Protein AF-A0A9E5N743-F1 (afdb_monomer_lite)

Foldseek 3Di:
DAWDPWDFDQDPNDTDTKTWDWDADPVRDTAIFIADDPCLVVVLCVQQPQDFADKDFDADPVRHGDAPDPVRHGPDIDGDCVDPVNVVSRVLSLQLSLLSLLCRGRVPTPVDDAPQDCPVPRSSVSSSSSSVVCVVVVVDLVNSLVSSVVNCVSNVPDPVVNVVNVVVSVVVVVPPD

Structure (mmCIF, N/CA/C/O backbone):
data_AF-A0A9E5N743-F1
#
_entry.id   AF-A0A9E5N743-F1
#
loop_
_atom_site.group_PDB
_atom_site.id
_atom_site.type_symbol
_atom_site.label_atom_id
_atom_site.label_alt_id
_atom_site.label_comp_id
_atom_site.label_asym_id
_atom_site.label_entity_id
_atom_site.label_seq_id
_atom_site.pdbx_PDB_ins_code
_atom_site.Cartn_x
_atom_site.Cartn_y
_atom_site.Cartn_z
_atom_site.occupancy
_atom_site.B_iso_or_equiv
_atom_site.auth_seq_id
_atom_site.auth_comp_id
_atom_site.auth_asym_id
_atom_site.auth_atom_id
_atom_site.pdbx_PDB_model_num
ATOM 1 N N . MET A 1 1 ? -19.462 9.519 7.236 1.00 54.25 1 MET A N 1
ATOM 2 C CA . MET A 1 1 ? -18.380 9.465 8.242 1.00 54.25 1 MET A CA 1
ATOM 3 C C . MET A 1 1 ? -18.814 10.289 9.436 1.00 54.25 1 MET A C 1
ATOM 5 O O . MET A 1 1 ? -19.229 11.428 9.244 1.00 54.25 1 MET A O 1
ATOM 9 N N . ARG A 1 2 ? -18.795 9.714 10.639 1.00 50.12 2 ARG A N 1
ATOM 10 C CA . ARG A 1 2 ? -19.147 10.434 11.868 1.00 50.12 2 ARG A CA 1
ATOM 11 C C . ARG A 1 2 ? -17.866 10.617 12.672 1.00 50.12 2 ARG A C 1
ATOM 13 O O . ARG A 1 2 ? -17.231 9.630 13.036 1.00 50.12 2 ARG A O 1
ATOM 20 N N . ALA A 1 3 ? -17.470 11.868 12.897 1.00 48.84 3 ALA A N 1
ATOM 21 C CA . ALA A 1 3 ? -16.295 12.172 13.703 1.00 48.84 3 ALA A CA 1
ATOM 22 C C . ALA A 1 3 ? -16.524 11.681 15.140 1.00 48.84 3 ALA A C 1
ATOM 24 O O . ALA A 1 3 ? -17.570 11.960 15.735 1.00 48.84 3 ALA A O 1
ATOM 25 N N . ILE A 1 4 ? -15.566 10.925 15.674 1.00 53.09 4 ILE A N 1
ATOM 26 C CA . ILE A 1 4 ? -15.535 10.533 17.083 1.00 53.09 4 ILE A CA 1
ATOM 27 C C . ILE A 1 4 ? -14.550 11.491 17.767 1.00 53.09 4 ILE A C 1
ATOM 29 O O . ILE A 1 4 ? -13.500 11.776 17.194 1.00 53.09 4 ILE A O 1
ATOM 33 N N . PRO A 1 5 ? -14.863 12.040 18.954 1.00 47.31 5 PRO A N 1
ATOM 34 C CA . PRO A 1 5 ? -13.955 12.957 19.638 1.00 47.31 5 PRO A CA 1
ATOM 35 C C . PRO A 1 5 ? -12.564 12.336 19.825 1.00 47.31 5 PRO A C 1
ATOM 37 O O . PRO A 1 5 ? -12.450 11.158 20.175 1.00 47.31 5 PRO A O 1
ATOM 40 N N . ALA A 1 6 ? -11.526 13.147 19.593 1.00 51.66 6 ALA A N 1
ATOM 41 C CA . ALA A 1 6 ? -10.126 12.758 19.730 1.00 51.66 6 ALA A CA 1
ATOM 42 C C . ALA A 1 6 ? -9.861 12.130 21.105 1.00 51.66 6 ALA A C 1
ATOM 44 O O . ALA A 1 6 ? -10.296 12.647 22.138 1.00 51.66 6 ALA A O 1
ATOM 45 N N . ARG A 1 7 ? -9.143 11.005 21.126 1.00 55.00 7 ARG A N 1
ATOM 46 C CA . ARG A 1 7 ? -8.809 10.287 22.361 1.00 55.00 7 ARG A CA 1
ATOM 47 C C . ARG A 1 7 ? -7.325 10.451 22.656 1.00 55.00 7 ARG A C 1
ATOM 49 O O . ARG A 1 7 ? -6.493 10.284 21.773 1.00 55.00 7 ARG A O 1
ATOM 56 N N . HIS A 1 8 ? -6.996 10.769 23.906 1.00 47.09 8 HIS A N 1
ATOM 57 C CA . HIS A 1 8 ? -5.612 10.699 24.375 1.00 47.09 8 HIS A CA 1
ATOM 58 C C . HIS A 1 8 ? -5.232 9.227 24.496 1.00 47.09 8 HIS A C 1
ATOM 60 O O . HIS A 1 8 ? -5.889 8.479 25.225 1.00 47.09 8 HIS A O 1
ATOM 66 N N . LEU A 1 9 ? -4.191 8.807 23.784 1.00 49.69 9 LEU A N 1
ATOM 67 C CA . LEU A 1 9 ? -3.691 7.442 23.856 1.00 49.69 9 LEU A CA 1
ATOM 68 C C . LEU A 1 9 ? -2.216 7.455 24.245 1.00 49.69 9 LEU A C 1
ATOM 70 O O . LEU A 1 9 ? -1.384 8.121 23.632 1.00 49.69 9 LEU A O 1
ATOM 74 N N . LYS A 1 10 ? -1.900 6.694 25.295 1.00 43.72 10 LYS A N 1
ATOM 75 C CA . LYS A 1 10 ? -0.521 6.370 25.657 1.00 43.72 10 LYS A CA 1
ATOM 76 C C . LYS A 1 10 ? -0.095 5.156 24.845 1.00 43.72 10 LYS A C 1
ATOM 78 O O . LYS A 1 10 ? -0.497 4.040 25.160 1.00 43.72 10 LYS A O 1
ATOM 83 N N . ILE A 1 11 ? 0.729 5.373 23.826 1.00 53.16 11 ILE A N 1
ATOM 84 C CA . ILE A 1 11 ? 1.341 4.303 23.033 1.00 53.16 11 ILE A CA 1
ATOM 85 C C . ILE A 1 11 ? 2.822 4.256 23.420 1.00 53.16 11 ILE A C 1
ATOM 87 O O . ILE A 1 11 ? 3.549 5.232 23.251 1.00 53.16 11 ILE A O 1
ATOM 91 N N . GLY A 1 12 ? 3.271 3.152 24.026 1.00 49.44 12 GLY A N 1
ATOM 92 C CA . GLY A 1 12 ? 4.683 2.971 24.403 1.00 49.44 12 GLY A CA 1
ATOM 93 C C . GLY A 1 12 ? 5.242 4.019 25.383 1.00 49.44 12 GLY A C 1
ATOM 94 O O . GLY A 1 12 ? 6.432 4.315 25.347 1.00 49.44 12 GLY A O 1
ATOM 95 N N . GLY A 1 13 ? 4.398 4.618 26.231 1.00 44.91 13 GLY A N 1
ATOM 96 C CA . GLY A 1 13 ? 4.810 5.637 27.209 1.00 44.91 13 GLY A CA 1
ATOM 97 C C . GLY A 1 13 ? 4.907 7.071 26.671 1.00 44.91 13 GLY A C 1
ATOM 98 O O . GLY A 1 13 ? 5.220 7.973 27.444 1.00 44.91 13 GLY A O 1
ATOM 99 N N . ARG A 1 14 ? 4.597 7.308 25.389 1.00 44.69 14 ARG A N 1
ATOM 100 C CA . ARG A 1 14 ? 4.410 8.653 24.821 1.00 44.69 14 ARG A CA 1
ATOM 101 C C . ARG A 1 14 ? 2.921 8.940 24.638 1.00 44.69 14 ARG A C 1
ATOM 103 O O . ARG A 1 14 ? 2.163 8.059 24.235 1.00 44.69 14 ARG A O 1
ATOM 110 N N . GLU A 1 15 ? 2.504 10.157 24.975 1.00 48.09 15 GLU A N 1
ATOM 111 C CA . GLU A 1 15 ? 1.165 10.652 24.653 1.00 48.09 15 GLU A CA 1
ATOM 112 C C . GLU A 1 15 ? 1.160 11.076 23.184 1.00 48.09 15 GLU A C 1
ATOM 114 O O . GLU A 1 15 ? 1.783 12.070 22.814 1.00 48.09 15 GLU A O 1
ATOM 119 N N . GLU A 1 16 ? 0.502 10.284 22.339 1.00 55.97 16 GLU A N 1
ATOM 120 C CA . GLU A 1 16 ? 0.230 10.655 20.953 1.00 55.97 16 GLU A CA 1
ATOM 121 C C . GLU A 1 16 ? -1.221 11.145 20.877 1.00 55.97 16 GLU A C 1
ATOM 123 O O . GLU A 1 16 ? -2.159 10.452 21.281 1.00 55.97 16 GLU A O 1
ATOM 128 N N . PHE A 1 17 ? -1.410 12.370 20.384 1.00 52.88 17 PHE A N 1
ATOM 129 C CA . PHE A 1 17 ? -2.732 12.846 19.995 1.00 52.88 17 PHE A CA 1
ATOM 130 C C . PHE A 1 17 ? -3.094 12.175 18.678 1.00 52.88 17 PHE A C 1
ATOM 132 O O . PHE A 1 17 ? -2.439 12.399 17.660 1.00 52.88 17 PHE A O 1
ATOM 139 N N . THR A 1 18 ? -4.125 11.338 18.698 1.00 63.97 18 THR A N 1
ATOM 140 C CA . THR A 1 18 ? -4.621 10.684 17.491 1.00 63.97 18 THR A CA 1
ATOM 141 C C . THR A 1 18 ? -6.110 10.962 17.362 1.00 63.97 18 THR A C 1
ATOM 143 O O . THR A 1 18 ? -6.902 10.658 18.258 1.00 63.97 18 THR A O 1
ATOM 146 N N . GLU A 1 19 ? -6.490 11.587 16.252 1.00 67.44 19 GLU A N 1
ATOM 147 C CA . GLU A 1 19 ? -7.896 11.741 15.903 1.00 67.44 19 GLU A CA 1
ATOM 148 C C . GLU A 1 19 ? -8.421 10.400 15.401 1.00 67.44 19 GLU A C 1
ATOM 150 O O . GLU A 1 19 ? -7.713 9.663 14.714 1.00 67.44 19 GLU A O 1
ATOM 155 N N . THR A 1 20 ? -9.657 10.066 15.764 1.00 75.00 20 THR A N 1
ATOM 156 C CA . THR A 1 20 ? -10.296 8.811 15.361 1.00 75.00 20 THR A CA 1
ATOM 157 C C . THR A 1 20 ? -11.658 9.092 14.751 1.00 75.00 20 THR A C 1
ATOM 159 O O . THR A 1 20 ? -12.385 9.952 15.242 1.00 75.00 20 THR A O 1
ATOM 162 N N . ALA A 1 21 ? -12.051 8.345 13.729 1.00 74.88 21 ALA A N 1
ATOM 163 C CA . ALA A 1 21 ? -13.376 8.449 13.132 1.00 74.88 21 ALA A CA 1
ATOM 164 C C . ALA A 1 21 ? -13.971 7.062 12.895 1.00 74.88 21 ALA A C 1
ATOM 166 O O . ALA A 1 21 ? -13.261 6.127 12.538 1.00 74.88 21 ALA A O 1
ATOM 167 N N . ALA A 1 22 ? -15.289 6.942 13.062 1.00 80.56 22 ALA A N 1
ATOM 168 C CA . ALA A 1 22 ? -16.005 5.758 12.611 1.00 80.56 22 ALA A CA 1
ATOM 169 C C . ALA A 1 22 ? -16.253 5.855 11.104 1.00 80.56 22 ALA A C 1
ATOM 171 O O . ALA A 1 22 ? -16.837 6.828 10.597 1.00 80.56 22 ALA A O 1
ATOM 172 N N . PHE A 1 23 ? -15.831 4.813 10.407 1.00 80.50 23 PHE A N 1
ATOM 173 C CA . PHE A 1 23 ? -16.034 4.596 8.993 1.00 80.50 23 PHE A CA 1
ATOM 174 C C . PHE A 1 23 ? -16.924 3.369 8.799 1.00 80.50 23 PHE A C 1
ATOM 176 O O . PHE A 1 23 ? -16.573 2.263 9.189 1.00 80.50 23 PHE A O 1
ATOM 183 N N . GLU A 1 24 ? -18.096 3.578 8.213 1.00 80.19 24 GLU A N 1
ATOM 184 C CA . GLU A 1 24 ? -19.028 2.502 7.890 1.00 80.19 24 GLU A CA 1
ATOM 185 C C . GLU A 1 24 ? -18.695 1.941 6.503 1.00 80.19 24 GLU A C 1
ATOM 187 O O . GLU A 1 24 ? -18.667 2.671 5.504 1.00 80.19 24 GLU A O 1
ATOM 192 N N . LEU A 1 25 ? -18.420 0.643 6.452 1.00 73.25 25 LEU A N 1
ATOM 193 C CA . LEU A 1 25 ? -18.345 -0.138 5.228 1.00 73.25 25 LEU A CA 1
ATOM 194 C C . LEU A 1 25 ? -19.754 -0.345 4.651 1.00 73.25 25 LEU A C 1
ATOM 196 O O . LEU A 1 25 ? -20.760 -0.246 5.344 1.00 73.25 25 LEU A O 1
ATOM 200 N N . MET A 1 26 ? -19.845 -0.640 3.352 1.00 66.88 26 MET A N 1
ATOM 201 C CA . MET A 1 26 ? -21.136 -0.752 2.644 1.00 66.88 26 MET A CA 1
ATOM 202 C C . MET A 1 26 ? -22.077 -1.849 3.182 1.00 66.88 26 MET A C 1
ATOM 204 O O . MET A 1 26 ? -23.250 -1.860 2.827 1.00 66.88 26 MET A O 1
ATOM 208 N N . ASP A 1 27 ? -21.571 -2.782 3.982 1.00 70.38 27 ASP A N 1
ATOM 209 C CA . ASP A 1 27 ? -22.299 -3.884 4.623 1.00 70.38 27 ASP A CA 1
ATOM 210 C C . ASP A 1 27 ? -22.721 -3.573 6.072 1.00 70.38 27 ASP A C 1
ATOM 212 O O . ASP A 1 27 ? -23.218 -4.454 6.770 1.00 70.38 27 ASP A O 1
ATOM 216 N N . GLY A 1 28 ? -22.547 -2.328 6.528 1.00 72.69 28 GLY A N 1
ATOM 217 C CA . GLY A 1 28 ? -22.890 -1.898 7.885 1.00 72.69 28 GLY A CA 1
ATOM 218 C C . GLY A 1 28 ? -21.816 -2.218 8.928 1.00 72.69 28 GLY A C 1
ATOM 219 O O . GLY A 1 28 ? -22.001 -1.912 10.107 1.00 72.69 28 GLY A O 1
ATOM 220 N N . VAL A 1 29 ? -20.681 -2.802 8.523 1.00 78.44 29 VAL A N 1
ATOM 221 C CA . VAL A 1 29 ? -19.525 -2.985 9.408 1.00 78.44 29 VAL A CA 1
ATOM 222 C C . VAL A 1 29 ? -18.883 -1.624 9.667 1.00 78.44 29 VAL A C 1
ATOM 224 O O . VAL A 1 29 ? -18.499 -0.917 8.739 1.00 78.44 29 VAL A O 1
ATOM 227 N N . VAL A 1 30 ? -18.753 -1.240 10.935 1.00 83.50 30 VAL A N 1
ATOM 228 C CA . VAL A 1 30 ? -18.130 0.031 11.323 1.00 83.50 30 VAL A CA 1
ATOM 229 C C . VAL A 1 30 ? -16.707 -0.227 11.791 1.00 83.50 30 VAL A C 1
ATOM 231 O O . VAL A 1 30 ? -16.508 -0.895 12.798 1.00 83.50 30 VAL A O 1
ATOM 234 N N . ILE A 1 31 ? -15.742 0.358 11.084 1.00 84.44 31 ILE A N 1
ATOM 235 C CA . ILE A 1 31 ? -14.319 0.343 11.427 1.00 84.44 31 ILE A CA 1
ATOM 236 C C . ILE A 1 31 ? -13.946 1.702 12.016 1.00 84.44 31 ILE A C 1
ATOM 238 O O . ILE A 1 31 ? -14.347 2.755 11.516 1.00 84.44 31 ILE A O 1
ATOM 242 N N . THR A 1 32 ? -13.160 1.700 13.082 1.00 86.56 32 THR A N 1
ATOM 243 C CA . THR A 1 32 ? -12.538 2.904 13.626 1.00 86.56 32 THR A CA 1
ATOM 244 C C . THR A 1 32 ? -11.218 3.149 12.914 1.00 86.56 32 THR A C 1
ATOM 246 O O . THR A 1 32 ? -10.272 2.382 13.053 1.00 86.56 32 THR A O 1
ATOM 249 N N . VAL A 1 33 ? -11.134 4.252 12.178 1.00 88.12 33 VAL A N 1
ATOM 250 C CA . VAL A 1 33 ? -9.877 4.712 11.585 1.00 88.12 33 VAL A CA 1
ATOM 251 C C . VAL A 1 33 ? -9.232 5.774 12.459 1.00 88.12 33 VAL A C 1
ATOM 253 O O . VAL A 1 33 ? -9.921 6.539 13.137 1.00 88.12 33 VAL A O 1
ATOM 256 N N . ASN A 1 34 ? -7.910 5.841 12.426 1.00 87.19 34 ASN A N 1
ATOM 257 C CA . ASN A 1 34 ? -7.107 6.804 13.153 1.00 87.19 34 ASN A CA 1
ATOM 258 C C . ASN A 1 34 ? -6.219 7.620 12.212 1.00 87.19 34 ASN A C 1
ATOM 260 O O . ASN A 1 34 ? -5.811 7.142 11.153 1.00 87.19 34 ASN A O 1
ATOM 264 N N . SER A 1 35 ? -5.907 8.854 12.609 1.00 84.19 35 SER A N 1
ATOM 265 C CA . SER A 1 35 ? -4.948 9.672 11.875 1.00 84.19 35 SER A CA 1
ATOM 266 C C . SER A 1 35 ? -3.564 9.019 11.880 1.00 84.19 35 SER A C 1
ATOM 268 O O . SER A 1 35 ? -3.154 8.352 12.838 1.00 84.19 35 SER A O 1
ATOM 270 N N . LEU A 1 36 ? -2.848 9.193 10.775 1.00 87.25 36 LEU A N 1
ATOM 271 C CA . LEU A 1 36 ? -1.472 8.761 10.610 1.00 87.25 36 LEU A CA 1
ATOM 272 C C . LEU A 1 36 ? -0.530 9.828 11.189 1.00 87.25 36 LEU A C 1
ATOM 274 O O . LEU A 1 36 ? -0.809 11.025 11.083 1.00 87.25 36 LEU A O 1
ATOM 278 N N . PRO A 1 37 ? 0.589 9.425 11.814 1.00 80.69 37 PRO A N 1
ATOM 279 C CA . PRO A 1 37 ? 1.522 10.363 12.426 1.00 80.69 37 PRO A CA 1
ATOM 280 C C . PRO A 1 37 ? 2.240 11.221 11.379 1.00 80.69 37 PRO A C 1
ATOM 282 O O . PRO A 1 37 ? 2.437 10.815 10.234 1.00 80.69 37 PRO A O 1
ATOM 285 N N . PHE A 1 38 ? 2.741 12.384 11.794 1.00 72.00 38 PHE A N 1
ATOM 286 C CA . PHE A 1 38 ? 3.621 13.186 10.944 1.00 72.00 38 PHE A CA 1
ATOM 287 C C . PHE A 1 38 ? 4.861 12.377 10.507 1.00 72.00 38 PHE A C 1
ATOM 289 O O . PHE A 1 38 ? 5.409 11.589 11.285 1.00 72.00 38 PHE A O 1
ATOM 296 N N . GLY A 1 39 ? 5.292 12.543 9.252 1.00 74.25 39 GLY A N 1
ATOM 297 C CA . GLY A 1 39 ? 6.394 11.763 8.670 1.00 74.25 39 GLY A CA 1
ATOM 298 C C . GLY A 1 39 ? 6.037 10.308 8.332 1.00 74.25 39 GLY A C 1
ATOM 299 O O . GLY A 1 39 ? 6.933 9.500 8.080 1.00 74.25 39 GLY A O 1
ATOM 300 N N . PHE A 1 40 ? 4.747 9.947 8.318 1.00 83.50 40 PHE A N 1
ATOM 301 C CA . PHE A 1 40 ? 4.292 8.617 7.897 1.00 83.50 40 PHE A CA 1
ATOM 302 C C . PHE A 1 40 ? 4.808 8.235 6.507 1.00 83.50 40 PHE A C 1
ATOM 304 O O . PHE A 1 40 ? 5.230 7.102 6.298 1.00 83.50 40 PHE A O 1
ATOM 311 N N . ASP A 1 41 ? 4.858 9.202 5.593 1.00 81.69 41 ASP A N 1
ATOM 312 C CA . ASP A 1 41 ? 5.349 9.009 4.231 1.00 81.69 41 ASP A CA 1
ATOM 313 C C . ASP A 1 41 ? 6.803 8.539 4.177 1.00 81.69 41 ASP A C 1
ATOM 315 O O . ASP A 1 41 ? 7.128 7.621 3.428 1.00 81.69 41 ASP A O 1
ATOM 319 N N . GLU A 1 42 ? 7.676 9.131 4.992 1.00 85.25 42 GLU A N 1
ATOM 320 C CA . GLU A 1 42 ? 9.086 8.740 5.069 1.00 85.25 42 GLU A CA 1
ATOM 321 C C . GLU A 1 42 ? 9.237 7.342 5.674 1.00 85.25 42 GLU A C 1
ATOM 323 O O . GLU A 1 42 ? 10.045 6.539 5.205 1.00 85.25 42 GLU A O 1
ATOM 328 N N . LYS A 1 43 ? 8.430 7.020 6.695 1.00 87.06 43 LYS A N 1
ATOM 329 C CA . LYS A 1 43 ? 8.400 5.678 7.295 1.00 87.06 43 LYS A CA 1
ATOM 330 C C . LYS A 1 43 ? 7.933 4.631 6.291 1.00 87.06 43 LYS A C 1
ATOM 332 O O . LYS A 1 43 ? 8.549 3.571 6.205 1.00 87.06 43 LYS A O 1
ATOM 337 N N . MET A 1 44 ? 6.882 4.940 5.534 1.00 90.31 44 MET A N 1
ATOM 338 C CA . MET A 1 44 ? 6.353 4.067 4.494 1.00 90.31 44 MET A CA 1
ATOM 339 C C . MET A 1 44 ? 7.401 3.842 3.408 1.00 90.31 44 MET A C 1
ATOM 341 O O . MET A 1 44 ? 7.707 2.697 3.118 1.00 90.31 44 MET A O 1
ATOM 345 N N . GLN A 1 45 ? 8.018 4.901 2.881 1.00 89.50 45 GLN A N 1
ATOM 346 C CA . GLN A 1 45 ? 9.045 4.782 1.839 1.00 89.50 45 GLN A CA 1
ATOM 347 C C . GLN A 1 45 ? 10.299 4.037 2.310 1.00 89.50 45 GLN A C 1
ATOM 349 O O . GLN A 1 45 ? 10.919 3.298 1.550 1.00 89.50 45 GLN A O 1
ATOM 354 N N . LYS A 1 46 ? 10.666 4.169 3.588 1.00 90.75 46 LYS A N 1
ATOM 355 C CA . LYS A 1 46 ? 11.769 3.397 4.171 1.00 90.75 46 LYS A CA 1
ATOM 356 C C . LYS A 1 46 ? 11.437 1.908 4.310 1.00 90.75 46 LYS A C 1
ATOM 358 O O . LYS A 1 46 ? 12.323 1.076 4.137 1.00 90.75 46 LYS A O 1
ATOM 363 N N . ALA A 1 47 ? 10.200 1.576 4.676 1.00 90.06 47 ALA A N 1
ATOM 364 C CA . ALA A 1 47 ? 9.758 0.192 4.846 1.00 90.06 47 ALA A CA 1
ATOM 365 C C . ALA A 1 47 ? 9.436 -0.490 3.508 1.00 90.06 47 ALA A C 1
ATOM 367 O O . ALA A 1 47 ? 9.671 -1.682 3.344 1.00 90.06 47 ALA A O 1
ATOM 368 N N . LEU A 1 48 ? 8.892 0.277 2.569 1.00 92.56 48 LEU A N 1
ATOM 369 C CA . LEU A 1 48 ? 8.388 -0.144 1.272 1.00 92.56 48 LEU A CA 1
ATOM 370 C C . LEU A 1 48 ? 8.942 0.819 0.210 1.00 92.56 48 LEU A C 1
ATOM 372 O O . LEU A 1 48 ? 8.214 1.707 -0.242 1.00 92.56 48 LEU A O 1
ATOM 376 N N . PRO A 1 49 ? 10.217 0.665 -0.187 1.00 91.25 49 PRO A N 1
ATOM 377 C CA . PRO A 1 49 ? 10.803 1.488 -1.236 1.00 91.25 49 PRO A CA 1
ATOM 378 C C . PRO A 1 49 ? 10.153 1.180 -2.584 1.00 91.25 49 PRO A C 1
ATOM 380 O O . PRO A 1 49 ? 9.827 0.024 -2.871 1.00 91.25 49 PRO A O 1
ATOM 383 N N . ASP A 1 50 ? 9.980 2.208 -3.409 1.00 90.19 50 ASP A N 1
ATOM 384 C CA . ASP A 1 50 ? 9.421 2.048 -4.750 1.00 90.19 50 ASP A CA 1
ATOM 385 C C . ASP A 1 50 ? 10.302 1.128 -5.621 1.00 90.19 50 ASP A C 1
ATOM 387 O O . ASP A 1 50 ? 11.536 1.144 -5.506 1.00 90.19 50 ASP A O 1
ATOM 391 N N . PRO A 1 51 ? 9.696 0.292 -6.486 1.00 90.94 51 PRO A N 1
ATOM 392 C CA . PRO A 1 51 ? 10.449 -0.588 -7.363 1.00 90.94 51 PRO A CA 1
ATOM 393 C C . PRO A 1 51 ? 11.320 0.230 -8.318 1.00 90.94 51 PRO A C 1
ATOM 395 O O . PRO A 1 51 ? 10.921 1.279 -8.821 1.00 90.94 51 PRO A O 1
ATOM 398 N N . VAL A 1 52 ? 12.520 -0.276 -8.596 1.00 91.44 52 VAL A N 1
ATOM 399 C CA . VAL A 1 52 ? 13.433 0.354 -9.551 1.00 91.44 52 VAL A CA 1
ATOM 400 C C . VAL A 1 52 ? 13.153 -0.213 -10.943 1.00 91.44 52 VAL A C 1
ATOM 402 O O . VAL A 1 52 ? 13.228 -1.434 -11.115 1.00 91.44 52 VAL A O 1
ATOM 405 N N . PRO A 1 53 ? 12.848 0.631 -11.942 1.00 90.31 53 PRO A N 1
ATOM 406 C CA . PRO A 1 53 ? 12.630 0.160 -13.301 1.00 90.31 53 PRO A CA 1
ATOM 407 C C . PRO A 1 53 ? 13.913 -0.430 -13.897 1.00 90.31 53 PRO A C 1
ATOM 409 O O . PRO A 1 53 ? 15.007 0.095 -13.657 1.00 90.31 53 PRO A O 1
ATOM 412 N N . PRO A 1 54 ? 13.814 -1.512 -14.691 1.00 89.44 54 PRO A N 1
ATOM 413 C CA . PRO A 1 54 ? 14.960 -2.029 -15.417 1.00 89.44 54 PRO A CA 1
ATOM 414 C C . PRO A 1 54 ? 15.427 -1.003 -16.453 1.00 89.44 54 PRO A C 1
ATOM 416 O O . PRO A 1 54 ? 14.643 -0.221 -16.985 1.00 89.44 54 PRO A O 1
ATOM 419 N N . MET A 1 55 ? 16.722 -1.011 -16.756 1.00 90.00 55 MET A N 1
ATOM 420 C CA . MET A 1 55 ? 17.300 -0.115 -17.755 1.00 90.00 55 MET A CA 1
ATOM 421 C C . MET A 1 55 ? 17.283 -0.792 -19.125 1.00 90.00 55 MET A C 1
ATOM 423 O O . MET A 1 55 ? 17.793 -1.906 -19.263 1.00 90.00 55 MET A O 1
ATOM 427 N N . ARG A 1 56 ? 16.764 -0.110 -20.150 1.00 85.81 56 ARG A N 1
ATOM 428 C CA . ARG A 1 56 ? 16.835 -0.560 -21.546 1.00 85.81 56 ARG A CA 1
ATOM 429 C C . ARG A 1 56 ? 17.737 0.346 -22.388 1.00 85.81 56 ARG A C 1
ATOM 431 O O . ARG A 1 56 ? 17.888 1.527 -22.071 1.00 85.81 56 ARG A O 1
ATOM 438 N N . PRO A 1 57 ? 18.362 -0.176 -23.456 1.00 86.81 57 PRO A N 1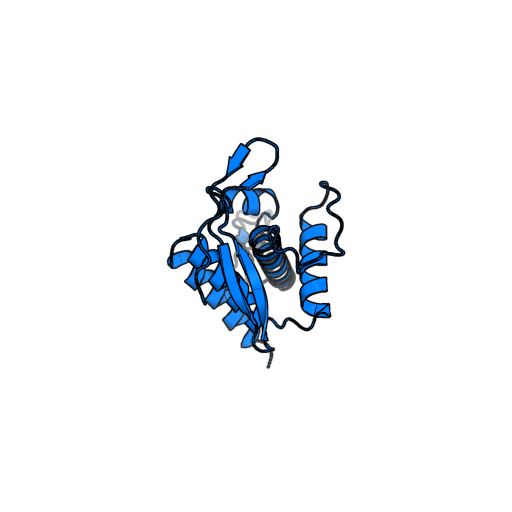
ATOM 439 C CA . PRO A 1 57 ? 19.075 0.648 -24.426 1.00 86.81 57 PRO A CA 1
ATOM 440 C C . PRO A 1 57 ? 18.174 1.731 -25.014 1.00 86.81 57 PRO A C 1
ATOM 442 O O . PRO A 1 57 ? 17.054 1.427 -25.429 1.00 86.81 57 PRO A O 1
ATOM 445 N N . LYS A 1 58 ? 18.675 2.965 -25.130 1.00 85.81 58 LYS A N 1
ATOM 446 C CA . LYS A 1 58 ? 18.014 3.942 -25.996 1.00 85.81 58 LYS A CA 1
ATOM 447 C C . LYS A 1 58 ? 18.116 3.492 -27.443 1.00 85.81 58 LYS A C 1
ATOM 449 O O . LYS A 1 58 ? 19.160 2.996 -27.875 1.00 85.81 58 LYS A O 1
ATOM 454 N N . THR A 1 59 ? 17.034 3.703 -28.178 1.00 83.88 59 THR A N 1
ATOM 455 C CA . THR A 1 59 ? 16.942 3.358 -29.596 1.00 83.88 59 THR A CA 1
ATOM 456 C C . THR A 1 59 ? 16.851 4.615 -30.451 1.00 83.88 59 THR A C 1
ATOM 458 O O . THR A 1 59 ? 16.340 5.638 -29.997 1.00 83.88 59 THR A O 1
ATOM 461 N N . ASP A 1 60 ? 17.399 4.562 -31.662 1.00 83.62 60 ASP A N 1
ATOM 462 C CA . ASP A 1 60 ? 17.227 5.601 -32.671 1.00 83.62 60 ASP A CA 1
ATOM 463 C C . ASP A 1 60 ? 15.794 5.595 -33.243 1.00 83.62 60 ASP A C 1
ATOM 465 O O . ASP A 1 60 ? 14.970 4.742 -32.910 1.00 83.62 60 ASP A O 1
ATOM 469 N N . GLY A 1 61 ? 15.483 6.539 -34.138 1.00 80.62 61 GLY A N 1
ATOM 470 C CA . GLY A 1 61 ? 14.167 6.620 -34.791 1.00 80.62 61 GLY A CA 1
ATOM 471 C C . GLY A 1 61 ? 13.803 5.417 -35.677 1.00 80.62 61 GLY A C 1
ATOM 472 O O . GLY A 1 61 ? 12.693 5.370 -36.198 1.00 80.62 61 GLY A O 1
ATOM 473 N N . MET A 1 62 ? 14.717 4.459 -35.859 1.00 82.81 62 MET A N 1
ATOM 474 C CA . MET A 1 62 ? 14.511 3.199 -36.576 1.00 82.81 62 MET A CA 1
ATOM 475 C C . MET A 1 62 ? 14.483 1.982 -35.632 1.00 82.81 62 MET A C 1
ATOM 477 O O . MET A 1 62 ? 14.370 0.852 -36.103 1.00 82.81 62 MET A O 1
ATOM 481 N N . GLY A 1 63 ? 14.566 2.190 -34.312 1.00 80.19 63 GLY A N 1
ATOM 482 C CA . GLY A 1 63 ? 14.535 1.131 -33.303 1.00 80.19 63 GLY A CA 1
ATOM 483 C C . GLY A 1 63 ? 15.887 0.465 -33.021 1.00 80.19 63 GLY A C 1
ATOM 484 O O . GLY A 1 63 ? 15.932 -0.512 -32.273 1.00 80.19 63 GLY A O 1
ATOM 485 N N . ASN A 1 64 ? 16.999 0.965 -33.571 1.00 83.06 64 ASN A N 1
ATOM 486 C CA . ASN A 1 64 ? 18.324 0.388 -33.330 1.00 83.06 64 ASN A CA 1
ATOM 487 C C . ASN A 1 64 ? 18.969 0.978 -32.070 1.00 83.06 64 ASN A C 1
ATOM 489 O O . ASN A 1 64 ? 18.870 2.185 -31.852 1.00 83.06 64 ASN A O 1
ATOM 493 N N . PRO A 1 65 ? 19.683 0.183 -31.253 1.00 82.44 65 PRO A N 1
ATOM 494 C CA . PRO A 1 65 ? 20.354 0.705 -30.068 1.00 82.44 65 PRO A CA 1
ATOM 495 C C . PRO A 1 65 ? 21.424 1.748 -30.418 1.00 82.44 65 PRO A C 1
ATOM 497 O O . PRO A 1 65 ? 22.208 1.562 -31.351 1.00 82.44 65 PRO A O 1
ATOM 500 N N . IL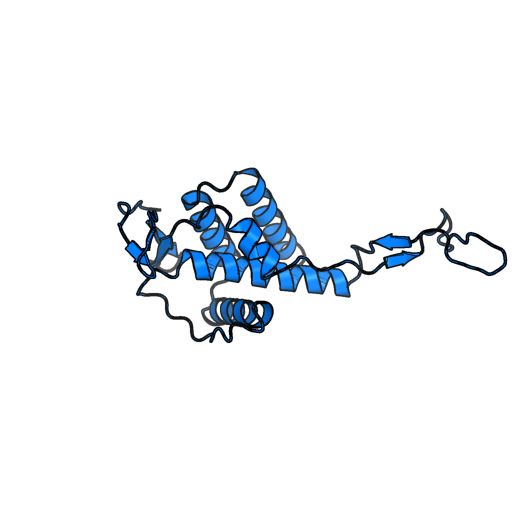E A 1 66 ? 21.498 2.821 -29.633 1.00 80.88 66 ILE A N 1
ATOM 501 C CA . ILE A 1 66 ? 22.499 3.879 -29.809 1.00 80.88 66 ILE A CA 1
ATOM 502 C C . ILE A 1 66 ? 23.807 3.462 -29.115 1.00 80.88 66 ILE A C 1
ATOM 504 O O . ILE A 1 66 ? 23.857 3.259 -27.897 1.00 80.88 66 ILE A O 1
ATOM 508 N N . TYR A 1 67 ? 24.887 3.342 -29.891 1.00 79.62 67 TYR A N 1
ATOM 509 C CA . TYR A 1 67 ? 26.209 2.911 -29.421 1.00 79.62 67 TYR A CA 1
ATOM 510 C C . TYR A 1 67 ? 27.229 4.053 -29.457 1.00 79.62 67 TYR A C 1
ATOM 512 O O . TYR A 1 67 ? 27.303 4.798 -30.429 1.00 79.62 67 TYR A O 1
ATOM 520 N N . ARG A 1 68 ? 28.067 4.151 -28.414 1.00 70.00 68 ARG A N 1
ATOM 521 C CA . ARG A 1 68 ? 29.059 5.227 -28.248 1.00 70.00 68 ARG A CA 1
ATOM 522 C C . ARG A 1 68 ? 30.297 5.014 -29.119 1.00 70.00 68 ARG A C 1
ATOM 524 O O . ARG A 1 68 ? 31.001 5.974 -29.417 1.00 70.00 68 ARG A O 1
ATOM 531 N N . ASP A 1 69 ? 30.601 3.769 -29.485 1.00 73.69 69 ASP A N 1
ATOM 532 C CA . ASP A 1 69 ? 31.835 3.414 -30.186 1.00 73.69 69 ASP A CA 1
ATOM 533 C C . ASP A 1 69 ? 31.698 2.206 -31.134 1.00 73.69 69 ASP A C 1
ATOM 535 O O . ASP A 1 69 ? 30.708 1.470 -31.138 1.00 73.69 69 ASP A O 1
ATOM 539 N N . ARG A 1 70 ? 32.756 1.969 -31.927 1.00 65.81 70 ARG A N 1
ATOM 540 C CA . ARG A 1 70 ? 32.905 0.772 -32.779 1.00 65.81 70 ARG A CA 1
ATOM 541 C C . ARG A 1 70 ? 32.974 -0.539 -31.982 1.00 65.81 70 ARG A C 1
ATOM 543 O O . ARG A 1 70 ? 32.801 -1.599 -32.575 1.00 65.81 70 ARG A O 1
ATOM 550 N N . ALA A 1 71 ? 33.200 -0.479 -30.668 1.00 67.50 71 ALA A N 1
ATOM 551 C CA . ALA A 1 71 ? 33.180 -1.633 -29.772 1.00 67.50 71 ALA A CA 1
ATOM 552 C C . ALA A 1 71 ? 31.760 -1.980 -29.278 1.00 67.50 71 ALA A C 1
ATOM 554 O O . ALA A 1 71 ? 31.611 -2.876 -28.447 1.00 67.50 71 ALA A O 1
ATOM 555 N N . ARG A 1 72 ? 30.719 -1.314 -29.808 1.00 67.31 72 ARG A N 1
ATOM 556 C CA . ARG A 1 72 ? 29.302 -1.517 -29.462 1.00 67.31 72 ARG A CA 1
ATOM 557 C C . ARG A 1 72 ? 29.005 -1.317 -27.974 1.00 67.31 72 ARG A C 1
ATOM 559 O O . ARG A 1 72 ? 28.100 -1.950 -27.428 1.00 67.31 72 ARG A O 1
ATOM 566 N N . LYS A 1 73 ? 29.715 -0.412 -27.297 1.00 64.56 73 LYS A N 1
ATOM 567 C CA . LYS A 1 73 ? 29.295 0.005 -25.954 1.00 64.56 73 LYS A CA 1
ATOM 568 C C . LYS A 1 73 ? 28.039 0.863 -26.057 1.00 64.56 73 LYS A C 1
ATOM 570 O O . LYS A 1 73 ? 28.031 1.858 -26.779 1.00 64.56 73 LYS A O 1
ATOM 575 N N . LEU A 1 74 ? 26.982 0.462 -25.351 1.00 66.44 74 LEU A N 1
ATOM 576 C CA . LEU A 1 74 ? 25.731 1.217 -25.270 1.00 66.44 74 LEU A CA 1
ATOM 577 C C . LEU A 1 74 ? 26.018 2.639 -24.784 1.00 66.44 74 LEU A C 1
ATOM 579 O O . LEU A 1 74 ? 26.687 2.830 -23.767 1.00 66.44 74 LEU A O 1
ATOM 583 N N . GLN A 1 75 ? 25.563 3.628 -25.551 1.00 65.31 75 GLN A N 1
ATOM 584 C CA . GLN A 1 75 ? 25.848 5.033 -25.275 1.00 65.31 75 GLN A CA 1
ATOM 585 C C . GLN A 1 75 ? 24.972 5.577 -24.162 1.00 65.31 75 GLN A C 1
ATOM 587 O O . GLN A 1 75 ? 25.450 6.348 -23.330 1.00 65.31 75 GLN A O 1
ATOM 592 N N . GLU A 1 76 ? 23.704 5.175 -24.178 1.00 73.00 76 GLU A N 1
ATOM 593 C CA . GLU A 1 76 ? 22.668 5.679 -23.296 1.00 73.00 76 GLU A CA 1
ATOM 594 C C . GLU A 1 76 ? 21.655 4.571 -23.009 1.00 73.00 76 GLU A C 1
ATOM 596 O O . GLU A 1 76 ? 21.231 3.830 -23.900 1.00 73.00 76 GLU A O 1
ATOM 601 N N . THR A 1 77 ? 21.265 4.472 -21.747 1.00 84.69 77 THR A N 1
ATOM 602 C CA . THR A 1 77 ? 20.174 3.620 -21.284 1.00 84.69 77 THR A CA 1
ATOM 603 C C . THR A 1 77 ? 19.091 4.499 -20.684 1.00 84.69 77 THR A C 1
ATOM 605 O O . THR A 1 77 ? 19.402 5.526 -20.079 1.00 84.69 77 THR A O 1
ATOM 608 N N . GLU A 1 78 ? 17.841 4.086 -20.808 1.00 86.00 78 GLU A N 1
ATOM 609 C CA . GLU A 1 78 ? 16.692 4.744 -20.192 1.00 86.00 78 GLU A CA 1
ATOM 610 C C . GLU A 1 78 ? 15.877 3.753 -19.348 1.00 86.00 78 GLU A C 1
ATOM 612 O O . GLU A 1 78 ? 15.922 2.551 -19.624 1.00 86.00 78 GLU A O 1
ATOM 617 N N . PRO A 1 79 ? 15.158 4.222 -18.313 1.00 89.31 79 PRO A N 1
ATOM 618 C CA . PRO A 1 79 ? 14.225 3.388 -17.566 1.00 89.31 79 PRO A CA 1
ATOM 619 C C . PRO A 1 79 ? 13.139 2.799 -18.471 1.00 89.31 79 PRO A C 1
ATOM 621 O O . PRO A 1 79 ? 12.509 3.514 -19.251 1.00 89.31 79 PRO A O 1
ATOM 624 N N . ASP A 1 80 ? 12.892 1.502 -18.342 1.00 89.50 80 ASP A N 1
ATOM 625 C CA . ASP A 1 80 ? 11.799 0.810 -19.014 1.00 89.50 80 ASP A CA 1
ATOM 626 C C . ASP A 1 80 ? 10.583 0.693 -18.090 1.00 89.50 80 ASP A C 1
ATOM 628 O O . ASP A 1 80 ? 10.400 -0.303 -17.386 1.00 89.50 80 ASP A O 1
ATOM 632 N N . LEU A 1 81 ? 9.755 1.739 -18.097 1.00 89.12 81 LEU A N 1
ATOM 633 C CA . LEU A 1 81 ? 8.501 1.791 -17.337 1.00 89.12 81 LEU A CA 1
ATOM 634 C C . LEU A 1 81 ? 7.419 0.867 -17.921 1.00 89.12 81 LEU A C 1
ATOM 636 O O . LEU A 1 81 ? 6.449 0.532 -17.248 1.00 89.12 81 LEU A O 1
ATOM 640 N N . GLU A 1 82 ? 7.581 0.428 -19.170 1.00 88.94 82 GLU A N 1
ATOM 641 C CA . GLU A 1 82 ? 6.586 -0.396 -19.855 1.00 88.94 82 GLU A CA 1
ATOM 642 C C . GLU A 1 82 ? 6.820 -1.899 -19.663 1.00 88.94 82 GLU A C 1
ATOM 644 O O . GLU A 1 82 ? 5.943 -2.710 -19.981 1.00 88.94 82 GLU A O 1
ATOM 649 N N . SER A 1 83 ? 7.970 -2.270 -19.095 1.00 91.62 83 SER A N 1
ATOM 650 C CA . SER A 1 83 ? 8.326 -3.649 -18.780 1.00 91.62 83 SER A CA 1
ATOM 651 C C . SER A 1 83 ? 7.240 -4.337 -17.951 1.00 91.62 83 SER A C 1
ATOM 653 O O . SER A 1 83 ? 6.845 -3.860 -16.886 1.00 91.62 83 SER A O 1
ATOM 655 N N . ALA A 1 84 ? 6.795 -5.513 -18.405 1.00 90.62 84 ALA A N 1
ATOM 656 C CA . ALA A 1 84 ? 5.785 -6.307 -17.704 1.00 90.62 84 ALA A CA 1
ATOM 657 C C . ALA A 1 84 ? 6.195 -6.618 -16.253 1.00 90.62 84 ALA A C 1
ATOM 659 O O . ALA A 1 84 ? 5.376 -6.498 -15.345 1.00 90.62 84 ALA A O 1
ATOM 660 N N . ALA A 1 85 ? 7.476 -6.934 -16.029 1.00 90.31 85 ALA A N 1
ATOM 661 C CA . ALA A 1 85 ? 8.013 -7.203 -14.697 1.00 90.31 85 ALA A CA 1
ATOM 662 C C . ALA A 1 85 ? 7.997 -5.954 -13.802 1.00 90.31 85 ALA A C 1
ATOM 664 O O . ALA A 1 85 ? 7.728 -6.055 -12.607 1.00 90.31 85 ALA A O 1
ATOM 665 N N . PHE A 1 86 ? 8.254 -4.772 -14.375 1.00 92.06 86 PHE A N 1
ATOM 666 C CA . PHE A 1 86 ? 8.179 -3.516 -13.632 1.00 92.06 86 PHE A CA 1
ATOM 667 C C . PHE A 1 86 ? 6.734 -3.175 -13.261 1.00 92.06 86 PHE A C 1
ATOM 669 O O . PHE A 1 86 ? 6.453 -2.938 -12.090 1.00 92.06 86 PHE A O 1
ATOM 676 N N . LYS A 1 87 ? 5.797 -3.275 -14.211 1.00 91.81 87 LYS A N 1
ATOM 677 C CA . LYS A 1 87 ? 4.363 -3.065 -13.951 1.00 91.81 87 LYS A CA 1
ATOM 678 C C . LYS A 1 87 ? 3.813 -4.017 -12.893 1.00 91.81 87 LYS A C 1
ATOM 680 O O . LYS A 1 87 ? 2.978 -3.633 -12.076 1.00 91.81 87 LYS A O 1
ATOM 685 N N . GLU A 1 88 ? 4.249 -5.274 -12.899 1.00 92.56 88 GLU A N 1
ATOM 686 C CA . GLU A 1 88 ? 3.871 -6.240 -11.866 1.00 92.56 88 GLU A CA 1
ATOM 687 C C . GLU A 1 88 ? 4.444 -5.853 -10.495 1.00 92.56 88 GLU A C 1
ATOM 689 O O . GLU A 1 88 ? 3.719 -5.879 -9.496 1.00 92.56 88 GLU A O 1
ATOM 694 N N . ALA A 1 89 ? 5.707 -5.418 -10.450 1.00 92.31 89 ALA A N 1
ATOM 695 C CA . ALA A 1 89 ? 6.330 -4.919 -9.230 1.00 92.31 89 ALA A CA 1
ATOM 696 C C . ALA A 1 89 ? 5.618 -3.667 -8.687 1.00 92.31 89 ALA A C 1
ATOM 698 O O . ALA A 1 89 ? 5.362 -3.597 -7.486 1.00 92.31 89 ALA A O 1
ATOM 699 N N . GLU A 1 90 ? 5.223 -2.723 -9.545 1.00 93.56 90 GLU A N 1
ATOM 700 C CA . GLU A 1 90 ? 4.438 -1.541 -9.161 1.00 93.56 90 GLU A CA 1
ATOM 701 C C . GLU A 1 90 ? 3.062 -1.912 -8.604 1.00 93.56 90 GLU A C 1
ATOM 703 O O . GLU A 1 90 ? 2.628 -1.370 -7.582 1.00 93.56 90 GLU A O 1
ATOM 708 N N . LYS A 1 91 ? 2.374 -2.879 -9.223 1.00 92.06 91 LYS A N 1
ATOM 709 C CA . LYS A 1 91 ? 1.092 -3.386 -8.713 1.00 92.06 91 LYS A CA 1
ATOM 710 C C . LYS A 1 91 ? 1.257 -4.016 -7.333 1.00 92.06 91 LYS A C 1
ATOM 712 O O . LYS A 1 91 ? 0.484 -3.703 -6.427 1.00 92.06 91 LYS A O 1
ATOM 717 N N . ALA A 1 92 ? 2.257 -4.878 -7.151 1.00 92.69 92 ALA A N 1
ATOM 718 C CA . ALA A 1 92 ? 2.547 -5.486 -5.854 1.00 92.69 92 ALA A CA 1
ATOM 719 C C . ALA A 1 92 ? 2.896 -4.422 -4.803 1.00 92.69 92 ALA A C 1
ATOM 721 O O . ALA A 1 92 ? 2.404 -4.471 -3.676 1.00 92.69 92 ALA A O 1
ATOM 722 N N . GLN A 1 93 ? 3.682 -3.418 -5.187 1.00 93.75 93 GLN A N 1
ATOM 723 C CA . GLN A 1 93 ? 4.048 -2.317 -4.310 1.00 93.75 93 GLN A CA 1
ATOM 724 C C . GLN A 1 93 ? 2.835 -1.492 -3.876 1.00 93.75 93 GLN A C 1
ATOM 726 O O . GLN A 1 93 ? 2.670 -1.220 -2.688 1.00 93.75 93 GLN A O 1
ATOM 731 N N . SER A 1 94 ? 1.944 -1.162 -4.810 1.00 91.88 94 SER A N 1
ATOM 732 C CA . SER A 1 94 ? 0.716 -0.407 -4.532 1.00 91.88 94 SER A CA 1
ATOM 733 C C . SER A 1 94 ? -0.180 -1.135 -3.525 1.00 91.88 94 SER A C 1
ATOM 735 O O . SER A 1 94 ? -0.739 -0.516 -2.617 1.00 91.88 94 SER A O 1
ATOM 737 N N . ARG A 1 95 ? -0.282 -2.468 -3.636 1.00 93.50 95 ARG A N 1
ATOM 738 C CA . ARG A 1 95 ? -1.012 -3.315 -2.675 1.00 93.50 95 ARG A CA 1
ATOM 739 C C . ARG A 1 95 ? -0.393 -3.250 -1.281 1.00 93.50 95 ARG A C 1
ATOM 741 O O . ARG A 1 95 ? -1.108 -3.033 -0.308 1.00 93.50 95 ARG A O 1
ATOM 748 N N . ARG A 1 96 ? 0.934 -3.362 -1.186 1.00 94.94 96 ARG A N 1
ATOM 749 C CA . ARG A 1 96 ? 1.662 -3.292 0.092 1.00 94.94 96 ARG A CA 1
ATOM 750 C C . ARG A 1 96 ? 1.554 -1.915 0.738 1.00 94.94 96 ARG A C 1
ATOM 752 O O . ARG A 1 96 ? 1.301 -1.836 1.931 1.00 94.94 96 ARG A O 1
ATOM 759 N N . GLN A 1 97 ? 1.682 -0.832 -0.029 1.00 94.06 97 GLN A N 1
ATOM 760 C CA . GLN A 1 97 ? 1.500 0.534 0.480 1.00 94.06 97 GLN A CA 1
ATOM 761 C C . GLN A 1 97 ? 0.061 0.768 0.964 1.00 94.06 97 GLN A C 1
ATOM 763 O O . GLN A 1 97 ? -0.156 1.374 2.011 1.00 94.06 97 GLN A O 1
ATOM 768 N N . SER A 1 98 ? -0.924 0.222 0.250 1.00 93.88 98 SER A N 1
ATOM 769 C CA . SER A 1 98 ? -2.331 0.256 0.664 1.00 93.88 98 SER A CA 1
ATOM 770 C C . SER A 1 98 ? -2.546 -0.453 2.001 1.00 93.88 98 SER A C 1
ATOM 772 O O . SER A 1 98 ? -3.143 0.113 2.916 1.00 93.88 98 SER A O 1
ATOM 774 N N . ALA A 1 99 ? -2.010 -1.666 2.139 1.00 95.06 99 ALA A N 1
ATOM 775 C CA . ALA A 1 99 ? -2.052 -2.419 3.385 1.00 95.06 99 ALA A CA 1
ATOM 776 C C . ALA A 1 99 ? -1.283 -1.723 4.515 1.00 95.06 99 ALA A C 1
ATOM 778 O O . ALA A 1 99 ? -1.757 -1.711 5.644 1.00 95.06 99 ALA A O 1
ATOM 779 N N . PHE A 1 100 ? -0.154 -1.077 4.217 1.00 94.56 100 PHE A N 1
ATOM 780 C CA . PHE A 1 100 ? 0.595 -0.260 5.172 1.00 94.56 100 PHE A CA 1
ATOM 781 C C . PHE A 1 100 ? -0.273 0.866 5.739 1.00 94.56 100 PHE A C 1
ATOM 783 O O . PHE A 1 100 ? -0.390 1.014 6.955 1.00 94.56 100 PHE A O 1
ATOM 790 N N . ILE A 1 101 ? -0.925 1.640 4.868 1.00 93.69 101 ILE A N 1
ATOM 791 C CA . ILE A 1 101 ? -1.829 2.722 5.277 1.00 93.69 101 ILE A CA 1
ATOM 792 C C . ILE A 1 101 ? -2.971 2.180 6.135 1.00 93.69 101 ILE A C 1
ATOM 794 O O . ILE A 1 101 ? -3.245 2.734 7.197 1.00 93.69 101 ILE A O 1
ATOM 798 N N . ILE A 1 102 ? -3.617 1.100 5.690 1.00 93.62 102 ILE A N 1
ATOM 799 C CA . ILE A 1 102 ? -4.766 0.519 6.387 1.00 93.62 102 ILE A CA 1
ATOM 800 C C . ILE A 1 102 ? -4.353 -0.015 7.753 1.00 93.62 102 ILE A C 1
ATOM 802 O O . ILE A 1 102 ? -4.931 0.409 8.744 1.00 93.62 102 ILE A O 1
ATOM 806 N N . TYR A 1 103 ? -3.318 -0.851 7.824 1.00 94.38 103 TYR A N 1
ATOM 807 C CA . TYR A 1 103 ? -2.832 -1.430 9.074 1.00 94.38 103 TYR A CA 1
ATOM 808 C C . TYR A 1 103 ? -2.534 -0.358 10.127 1.00 94.38 103 TYR A C 1
ATOM 810 O O . TYR A 1 103 ? -3.025 -0.419 11.252 1.00 94.38 103 TYR A O 1
ATOM 818 N N . HIS A 1 104 ? -1.778 0.683 9.763 1.00 92.06 104 HIS A N 1
ATOM 819 C CA . HIS A 1 104 ? -1.461 1.766 10.701 1.00 92.06 104 HIS A CA 1
ATOM 820 C C . HIS A 1 104 ? -2.655 2.678 10.994 1.00 92.06 104 HIS A C 1
ATOM 822 O O . HIS A 1 104 ? -2.736 3.248 12.086 1.00 92.06 104 HIS A O 1
ATOM 828 N N . GLY A 1 105 ? -3.567 2.823 10.036 1.00 91.25 105 GLY A N 1
ATOM 829 C CA . GLY A 1 105 ? -4.793 3.601 10.159 1.00 91.25 105 GLY A CA 1
ATOM 830 C C . GLY A 1 105 ? -5.915 2.886 10.910 1.00 91.25 105 GLY A C 1
ATOM 831 O O . GLY A 1 105 ? -6.878 3.551 11.269 1.00 91.25 105 GLY A O 1
ATOM 832 N N . THR A 1 106 ? -5.815 1.579 11.162 1.00 91.56 106 THR A N 1
ATOM 833 C CA . THR A 1 106 ? -6.811 0.799 11.918 1.00 91.56 106 THR A CA 1
ATOM 834 C C . THR A 1 106 ? -6.236 0.106 13.151 1.00 91.56 106 THR A C 1
ATOM 836 O O . THR A 1 106 ? -6.979 -0.537 13.883 1.00 91.56 106 THR A O 1
ATOM 839 N N . ARG A 1 107 ? -4.941 0.277 13.459 1.00 88.38 107 ARG A N 1
ATOM 840 C CA . ARG A 1 107 ? -4.258 -0.365 14.606 1.00 88.38 107 ARG A CA 1
ATOM 841 C C . ARG A 1 107 ? -4.914 -0.122 15.973 1.00 88.38 107 ARG A C 1
ATOM 843 O O . ARG A 1 107 ? -4.598 -0.806 16.940 1.00 88.38 107 ARG A O 1
ATOM 850 N N . LEU A 1 108 ? -5.731 0.926 16.087 1.00 84.00 108 LEU A N 1
ATOM 851 C CA . LEU A 1 108 ? -6.434 1.298 17.318 1.00 84.00 108 LEU A CA 1
ATOM 852 C C . LEU A 1 108 ? -7.875 0.777 17.372 1.00 84.00 108 LEU A C 1
ATOM 854 O O . LEU A 1 108 ? -8.542 0.940 18.399 1.00 84.00 108 LEU A O 1
ATOM 858 N N . ASP A 1 109 ? -8.362 0.179 16.288 1.00 85.88 109 ASP A N 1
ATOM 859 C CA . ASP A 1 109 ? -9.658 -0.474 16.259 1.00 85.88 109 ASP A CA 1
ATOM 860 C C . ASP A 1 109 ? -9.589 -1.815 16.991 1.00 85.88 109 ASP A C 1
ATOM 862 O O . ASP A 1 109 ? -8.790 -2.681 16.662 1.00 85.88 109 ASP A O 1
ATOM 866 N N . LYS A 1 110 ? -10.455 -1.994 17.988 1.00 82.81 110 LYS A N 1
ATOM 867 C CA . LYS A 1 110 ? -10.543 -3.241 18.760 1.00 82.81 110 LYS A CA 1
ATOM 868 C C . LYS A 1 110 ? -11.380 -4.317 18.080 1.00 82.81 110 LYS A C 1
ATOM 870 O O . LYS A 1 110 ? -11.400 -5.441 18.560 1.00 82.81 110 LYS A O 1
ATOM 875 N N . SER A 1 111 ? -12.139 -3.949 17.053 1.00 82.50 111 SER A N 1
ATOM 876 C CA . SER A 1 111 ? -12.922 -4.896 16.260 1.00 82.50 111 SER A CA 1
ATOM 877 C C . SER A 1 111 ? -12.135 -5.470 15.085 1.00 82.50 111 SER A C 1
ATOM 879 O O . SER A 1 111 ? -12.604 -6.415 14.458 1.00 82.50 111 SER A O 1
ATOM 881 N N . MET A 1 112 ? -10.953 -4.914 14.801 1.00 84.25 112 MET A N 1
ATOM 882 C CA . MET A 1 112 ? -10.074 -5.390 13.747 1.00 84.25 112 MET A CA 1
ATOM 883 C C . MET A 1 112 ? -8.942 -6.208 14.360 1.00 84.25 112 MET A C 1
ATOM 885 O O . 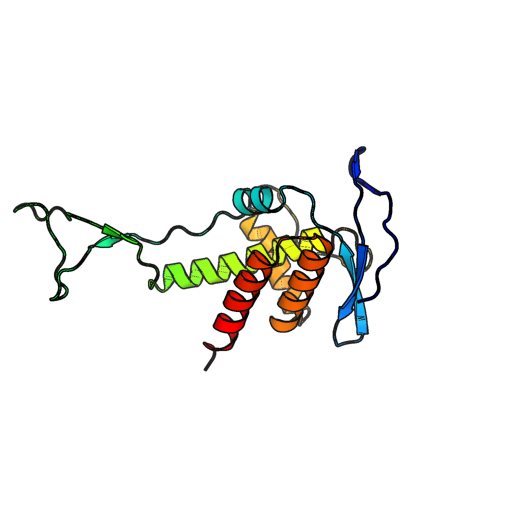MET A 1 112 ? -8.169 -5.711 15.177 1.00 84.25 112 MET A O 1
ATOM 889 N N . GLU A 1 113 ? -8.854 -7.464 13.949 1.00 87.75 113 GLU A N 1
ATOM 890 C CA . GLU A 1 113 ? -7.779 -8.378 14.316 1.00 87.75 113 GLU A CA 1
ATOM 891 C C . GLU A 1 113 ? -7.066 -8.797 13.030 1.00 87.75 113 GLU A C 1
ATOM 893 O O . GLU A 1 113 ? -7.716 -9.023 12.009 1.00 87.75 113 GLU A O 1
ATOM 898 N N . TRP A 1 114 ? -5.736 -8.834 13.077 1.00 90.38 114 TRP A N 1
ATOM 899 C CA . TRP A 1 114 ? -4.886 -9.226 11.955 1.00 90.38 114 TRP A CA 1
ATOM 900 C C . TRP A 1 114 ? -4.232 -10.562 12.280 1.00 90.38 114 TRP A C 1
ATOM 902 O O . TRP A 1 114 ? -3.654 -10.713 13.360 1.00 90.38 114 TRP A O 1
ATOM 912 N N . GLU A 1 115 ? -4.312 -11.513 11.354 1.00 91.81 115 GLU A N 1
ATOM 913 C CA . GLU A 1 115 ? -3.628 -12.805 11.471 1.00 91.81 115 GLU A CA 1
ATOM 914 C C . GLU A 1 115 ? -2.149 -12.705 11.065 1.00 91.81 115 GLU A C 1
ATOM 916 O O . GLU A 1 115 ? -1.324 -13.507 11.505 1.00 91.81 115 GLU A O 1
ATOM 921 N N . ALA A 1 116 ? -1.788 -11.710 10.251 1.00 91.00 116 ALA A N 1
ATOM 922 C CA . ALA A 1 116 ? -0.426 -11.458 9.817 1.00 91.00 116 ALA A CA 1
ATOM 923 C C . ALA A 1 116 ? 0.493 -11.168 11.007 1.00 91.00 116 ALA A C 1
ATOM 925 O O . ALA A 1 116 ? 0.262 -10.261 11.810 1.00 91.00 116 ALA A O 1
ATOM 926 N N . GLU A 1 117 ? 1.609 -11.891 11.061 1.00 89.25 117 GLU A N 1
ATOM 927 C CA . GLU A 1 117 ? 2.652 -11.685 12.060 1.00 89.25 117 GLU A CA 1
ATOM 928 C C . GLU A 1 117 ? 3.759 -10.772 11.515 1.00 89.25 117 GLU A C 1
ATOM 930 O O . GLU A 1 117 ? 4.363 -11.047 10.473 1.00 89.25 117 GLU A O 1
ATOM 935 N N . ASP A 1 118 ? 4.056 -9.687 12.236 1.00 88.69 118 ASP A N 1
ATOM 936 C CA . ASP A 1 118 ? 5.183 -8.805 11.921 1.00 88.69 118 ASP A CA 1
ATOM 937 C C . ASP A 1 118 ? 6.484 -9.372 12.510 1.00 88.69 118 ASP A C 1
ATOM 939 O O . ASP A 1 118 ? 6.754 -9.270 13.710 1.00 88.69 118 ASP A O 1
ATOM 943 N N . ASP A 1 119 ? 7.312 -9.972 11.651 1.00 86.12 119 ASP A N 1
ATOM 944 C CA . ASP A 1 119 ? 8.630 -10.497 12.024 1.00 86.12 119 ASP A CA 1
ATOM 945 C C . ASP A 1 119 ? 9.726 -9.414 12.116 1.00 86.12 119 ASP A C 1
ATOM 947 O O . ASP A 1 119 ? 10.871 -9.715 12.478 1.00 86.12 119 ASP A O 1
ATOM 951 N N . GLY A 1 120 ? 9.402 -8.163 11.758 1.00 84.12 120 GLY A N 1
ATOM 952 C CA . GLY A 1 120 ? 10.295 -7.004 11.742 1.00 84.12 120 GLY A CA 1
ATOM 953 C C . GLY A 1 120 ? 11.450 -7.071 10.735 1.00 84.12 120 GLY A C 1
ATOM 954 O O . GLY A 1 120 ? 12.254 -6.139 10.662 1.00 84.12 120 GLY A O 1
ATOM 955 N N . LYS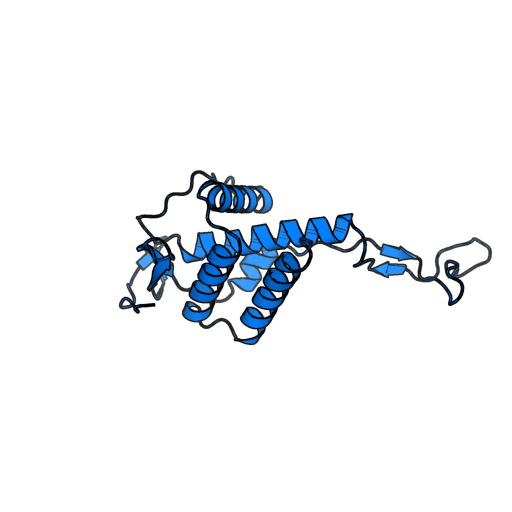 A 1 121 ? 11.577 -8.158 9.965 1.00 85.81 121 LYS A N 1
ATOM 956 C CA . LYS A 1 121 ? 12.689 -8.403 9.032 1.00 85.81 121 LYS A CA 1
ATOM 957 C C . LYS A 1 121 ? 12.286 -8.180 7.587 1.00 85.81 121 LYS A C 1
ATOM 959 O O . LYS A 1 121 ? 13.139 -7.792 6.791 1.00 85.81 121 LYS A O 1
ATOM 964 N N . LYS A 1 122 ? 11.028 -8.469 7.245 1.00 90.19 122 LYS A N 1
ATOM 965 C CA . LYS A 1 122 ? 10.511 -8.377 5.873 1.00 90.19 122 LYS A CA 1
ATOM 966 C C . LYS A 1 122 ? 9.190 -7.613 5.832 1.00 90.19 122 LYS A C 1
ATOM 968 O O . LYS A 1 122 ? 8.139 -8.233 5.640 1.00 90.19 122 LYS A O 1
ATOM 973 N N . PRO A 1 123 ? 9.231 -6.274 5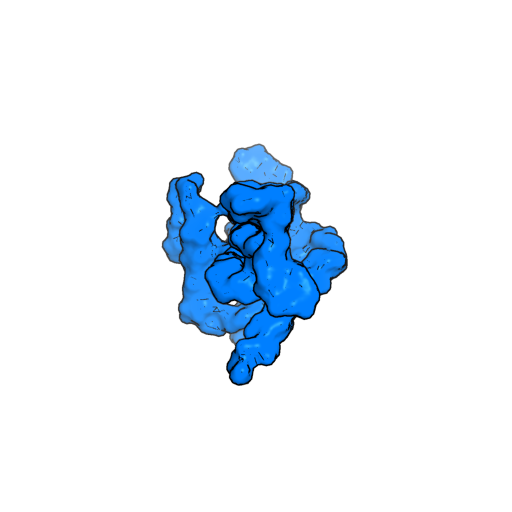.984 1.00 92.12 123 PRO A N 1
ATOM 974 C CA . PRO A 1 123 ? 8.036 -5.437 5.929 1.00 92.12 123 PRO A CA 1
ATOM 975 C C . PRO A 1 123 ? 7.184 -5.721 4.685 1.00 92.12 123 PRO A C 1
ATOM 977 O O . PRO A 1 123 ? 5.965 -5.820 4.769 1.00 92.12 123 PRO A O 1
ATOM 980 N N . GLU A 1 124 ? 7.813 -5.944 3.532 1.00 93.19 124 GLU A N 1
ATOM 981 C CA . GLU A 1 124 ? 7.134 -6.239 2.273 1.00 93.19 124 GLU A CA 1
ATOM 982 C C . GLU A 1 124 ? 6.274 -7.508 2.315 1.00 93.19 124 GLU A C 1
ATOM 984 O O . GLU A 1 124 ? 5.234 -7.557 1.659 1.00 93.19 124 GLU A O 1
ATOM 989 N N . LYS A 1 125 ? 6.682 -8.522 3.088 1.00 93.69 125 LYS A N 1
ATOM 990 C CA . LYS A 1 125 ? 5.909 -9.756 3.262 1.00 93.69 125 LYS A CA 1
ATOM 991 C C . LYS A 1 125 ? 4.760 -9.559 4.230 1.00 93.69 125 LYS A C 1
ATOM 993 O O . LYS A 1 125 ? 3.660 -10.016 3.944 1.00 93.69 125 LYS A O 1
ATOM 998 N N . PHE A 1 126 ? 5.016 -8.859 5.330 1.00 95.81 126 PHE A N 1
ATOM 999 C CA . PHE A 1 126 ? 3.993 -8.540 6.315 1.00 95.81 126 PHE A CA 1
ATOM 1000 C C . PHE A 1 126 ? 2.836 -7.758 5.678 1.00 95.81 126 PHE A C 1
ATOM 1002 O O . PHE A 1 126 ? 1.692 -8.197 5.719 1.00 95.81 126 PHE A O 1
ATOM 1009 N N . TYR A 1 127 ? 3.130 -6.662 4.972 1.00 95.88 127 TYR A N 1
ATOM 1010 C CA . TYR A 1 127 ? 2.082 -5.867 4.323 1.00 95.88 127 TYR A CA 1
ATOM 1011 C C . TYR A 1 127 ? 1.429 -6.578 3.131 1.00 95.88 127 TYR A C 1
ATOM 1013 O O . TYR A 1 127 ? 0.297 -6.255 2.779 1.00 95.88 127 TYR A O 1
ATOM 1021 N N . GLN A 1 128 ? 2.097 -7.559 2.518 1.00 95.88 128 GLN A N 1
ATOM 1022 C CA . GLN A 1 128 ? 1.432 -8.437 1.556 1.00 95.88 128 GLN A CA 1
ATOM 1023 C C . GLN A 1 128 ? 0.410 -9.348 2.250 1.00 95.88 128 GLN A C 1
ATOM 1025 O O . GLN A 1 128 ? -0.710 -9.438 1.766 1.00 95.88 128 GLN A O 1
ATOM 1030 N N . ALA A 1 129 ? 0.751 -9.951 3.393 1.00 95.75 129 ALA A N 1
ATOM 1031 C CA . ALA A 1 129 ? -0.171 -10.795 4.156 1.00 95.75 129 ALA A CA 1
ATOM 1032 C C . ALA A 1 129 ? -1.402 -10.010 4.641 1.00 95.75 129 ALA A C 1
ATOM 1034 O O . ALA A 1 129 ? -2.527 -10.444 4.422 1.00 95.75 129 ALA A O 1
ATOM 1035 N N . VAL A 1 130 ? -1.198 -8.794 5.160 1.00 95.75 130 VAL A N 1
ATOM 1036 C CA . VAL A 1 130 ? -2.290 -7.869 5.519 1.00 95.75 130 VAL A CA 1
ATOM 1037 C C . VAL A 1 130 ? -3.198 -7.579 4.316 1.00 95.75 130 VAL A C 1
ATOM 1039 O O . VAL A 1 130 ? -4.422 -7.546 4.441 1.00 95.75 130 VAL A O 1
ATOM 1042 N N . TYR A 1 131 ? -2.623 -7.361 3.127 1.00 95.31 131 TYR A N 1
ATOM 1043 C CA . TYR A 1 131 ? -3.419 -7.173 1.912 1.00 95.31 131 TYR A CA 1
ATOM 1044 C C . TYR A 1 131 ? -4.222 -8.430 1.556 1.00 95.31 131 TYR A C 1
ATOM 1046 O O . TYR A 1 131 ? -5.395 -8.333 1.197 1.00 95.31 131 TYR A O 1
ATOM 1054 N N . ASP A 1 132 ? -3.599 -9.600 1.652 1.00 95.00 132 ASP A N 1
ATOM 1055 C CA . ASP A 1 132 ? -4.229 -10.874 1.322 1.00 95.00 132 ASP A CA 1
ATOM 1056 C C . ASP A 1 132 ? -5.380 -11.193 2.294 1.00 95.00 132 ASP A C 1
ATOM 1058 O O . ASP A 1 132 ? -6.423 -11.674 1.853 1.00 95.00 132 ASP A O 1
ATOM 1062 N N . GLU A 1 133 ? -5.264 -10.824 3.574 1.00 94.94 133 GLU A N 1
ATOM 1063 C CA . GLU A 1 133 ? -6.357 -10.889 4.557 1.00 94.94 133 GLU A CA 1
ATOM 1064 C C . GLU A 1 133 ? -7.537 -9.985 4.189 1.00 94.94 133 GLU A C 1
ATOM 1066 O O . GLU A 1 133 ? -8.687 -10.424 4.230 1.00 94.94 133 GLU A O 1
ATOM 1071 N N . LEU A 1 134 ? -7.279 -8.742 3.760 1.00 92.12 134 LEU A N 1
ATOM 1072 C CA . LEU A 1 134 ? -8.338 -7.844 3.281 1.00 92.12 134 LEU A CA 1
ATOM 1073 C C . LEU A 1 134 ? -9.093 -8.466 2.098 1.00 92.12 134 LEU A C 1
ATOM 1075 O O . LEU A 1 134 ? -10.325 -8.420 2.039 1.00 92.12 134 LEU A O 1
ATOM 1079 N N . VAL A 1 135 ? -8.363 -9.073 1.160 1.00 92.62 135 VAL A N 1
ATOM 1080 C CA . VAL A 1 135 ? -8.959 -9.756 0.005 1.00 92.62 135 VAL A CA 1
ATOM 1081 C C . VAL A 1 135 ? -9.736 -11.001 0.440 1.00 92.62 135 VAL A C 1
ATOM 1083 O O . VAL A 1 135 ? -10.856 -11.201 -0.034 1.00 92.62 135 VAL A O 1
ATOM 1086 N N . ALA A 1 136 ? -9.197 -11.805 1.360 1.00 91.56 136 ALA A N 1
ATOM 1087 C CA . ALA A 1 136 ? -9.861 -12.988 1.910 1.00 91.56 136 ALA A CA 1
ATOM 1088 C C . ALA A 1 136 ? -11.162 -12.630 2.648 1.00 91.56 136 ALA A C 1
ATOM 1090 O O . ALA A 1 136 ? -12.171 -13.321 2.505 1.00 91.56 136 ALA A O 1
ATOM 1091 N N . ALA A 1 137 ? -11.187 -11.484 3.332 1.00 88.75 137 ALA A N 1
ATOM 1092 C CA . ALA A 1 137 ? -12.378 -10.898 3.944 1.00 88.75 137 ALA A CA 1
ATOM 1093 C C . ALA A 1 137 ? -13.364 -10.286 2.923 1.00 88.75 137 ALA A C 1
ATOM 1095 O O . ALA A 1 137 ? -14.324 -9.615 3.301 1.00 88.75 137 ALA A O 1
ATOM 1096 N N . SER A 1 138 ? -13.153 -10.498 1.618 1.00 88.62 138 SER A N 1
ATOM 1097 C CA . SER A 1 138 ? -13.974 -9.948 0.531 1.00 88.62 138 SER A CA 1
ATOM 1098 C C . SER A 1 138 ? -14.022 -8.412 0.502 1.00 88.62 138 SER A C 1
ATOM 1100 O O . SER A 1 138 ? -14.954 -7.807 -0.042 1.00 88.62 138 SER A O 1
ATOM 1102 N N . ILE A 1 139 ? -12.998 -7.744 1.043 1.00 87.75 139 ILE A N 1
ATOM 1103 C CA . ILE A 1 139 ? -12.848 -6.292 0.951 1.00 87.75 139 ILE A CA 1
ATOM 1104 C C . ILE A 1 139 ? -12.240 -5.969 -0.418 1.00 87.75 139 ILE A C 1
ATOM 1106 O O . ILE A 1 139 ? -11.029 -5.913 -0.606 1.00 87.75 139 ILE A O 1
ATOM 1110 N N . GLY A 1 140 ? -13.109 -5.763 -1.409 1.00 86.75 140 GLY A N 1
ATOM 1111 C CA . GLY A 1 140 ? -12.690 -5.440 -2.775 1.00 86.75 140 GLY A CA 1
ATOM 1112 C C . GLY A 1 140 ? -11.951 -4.099 -2.902 1.00 86.75 140 GLY A C 1
ATOM 1113 O O . GLY A 1 140 ? -12.059 -3.216 -2.047 1.00 86.75 140 GLY A O 1
ATOM 1114 N N . ALA A 1 141 ? -11.261 -3.901 -4.031 1.00 87.44 141 ALA A N 1
ATOM 1115 C CA . ALA A 1 141 ? -10.412 -2.731 -4.295 1.00 87.44 141 ALA A CA 1
ATOM 1116 C C . ALA A 1 141 ? -11.112 -1.376 -4.071 1.00 87.44 141 ALA A C 1
ATOM 1118 O O . ALA A 1 141 ? -10.521 -0.461 -3.506 1.00 87.44 141 ALA A O 1
ATOM 1119 N N . GLY A 1 142 ? -12.393 -1.252 -4.440 1.00 87.50 142 GLY A N 1
ATOM 1120 C CA . GLY A 1 142 ? -13.162 -0.027 -4.198 1.00 87.50 142 GLY A CA 1
ATOM 1121 C C . GLY A 1 142 ? -13.384 0.279 -2.710 1.00 87.50 142 GLY A C 1
ATOM 1122 O O . GLY A 1 142 ? -13.400 1.445 -2.320 1.00 87.50 142 GLY A O 1
ATOM 1123 N N . ARG A 1 143 ? -13.524 -0.749 -1.861 1.00 87.94 143 ARG A N 1
ATOM 1124 C CA . ARG A 1 143 ? -13.643 -0.586 -0.401 1.00 87.94 143 ARG A CA 1
ATOM 1125 C C . ARG A 1 143 ? -12.292 -0.234 0.219 1.00 87.94 143 ARG A C 1
ATOM 1127 O O . ARG A 1 143 ? -12.235 0.691 1.023 1.00 87.94 143 ARG A O 1
ATOM 1134 N N . ILE A 1 144 ? -11.224 -0.902 -0.221 1.00 90.81 144 ILE A N 1
ATOM 1135 C CA . ILE A 1 144 ? -9.835 -0.588 0.155 1.00 90.81 144 ILE A CA 1
ATOM 1136 C C . ILE A 1 144 ? -9.527 0.885 -0.146 1.00 90.81 144 ILE A C 1
ATOM 1138 O O . ILE A 1 144 ? -9.098 1.616 0.743 1.00 90.81 144 ILE A O 1
ATOM 1142 N N . LEU A 1 145 ? -9.829 1.354 -1.361 1.00 90.00 145 LEU A N 1
ATOM 1143 C CA . LEU A 1 145 ? -9.600 2.744 -1.760 1.00 90.00 145 LEU A CA 1
ATOM 1144 C C . LEU A 1 145 ? -10.360 3.736 -0.870 1.00 90.00 145 LEU A C 1
ATOM 1146 O O . LEU A 1 145 ? -9.788 4.729 -0.428 1.00 90.00 145 LEU A O 1
ATOM 1150 N N . ARG A 1 146 ? -11.636 3.469 -0.570 1.00 88.44 146 ARG A N 1
ATOM 1151 C CA . ARG A 1 146 ? -12.428 4.341 0.311 1.00 88.44 146 ARG A CA 1
ATOM 1152 C C . ARG A 1 146 ? -11.882 4.383 1.736 1.00 88.44 146 ARG A C 1
ATOM 1154 O O . ARG A 1 146 ? -11.896 5.448 2.348 1.00 88.44 146 ARG A O 1
ATOM 1161 N N . LEU A 1 147 ? -11.399 3.254 2.253 1.00 89.12 147 LEU A N 1
ATOM 1162 C CA . LEU A 1 147 ? -10.777 3.192 3.573 1.00 89.12 147 LEU A CA 1
ATOM 1163 C C . LEU A 1 147 ? -9.484 4.018 3.606 1.00 89.12 147 LEU A C 1
ATOM 1165 O O . LEU A 1 147 ? -9.289 4.819 4.517 1.00 89.12 147 LEU A O 1
ATOM 1169 N N . ILE A 1 148 ? -8.650 3.908 2.570 1.00 90.88 148 ILE A N 1
ATOM 1170 C CA . ILE A 1 148 ? -7.442 4.729 2.418 1.00 90.88 148 ILE A CA 1
ATOM 1171 C C . ILE A 1 148 ? -7.801 6.215 2.347 1.00 90.88 148 ILE A C 1
ATOM 1173 O O . ILE A 1 148 ? -7.226 7.012 3.081 1.00 90.88 148 ILE A O 1
ATOM 1177 N N . GLN A 1 149 ? -8.782 6.597 1.525 1.00 87.88 149 GLN A N 1
ATOM 1178 C CA . GLN A 1 149 ? -9.251 7.984 1.429 1.00 87.88 149 GLN A CA 1
ATOM 1179 C C . GLN A 1 149 ? -9.749 8.509 2.779 1.00 87.88 149 GLN A C 1
ATOM 1181 O O . GLN A 1 149 ? -9.452 9.648 3.140 1.00 87.88 149 GLN A O 1
ATOM 1186 N N . ALA A 1 150 ? -10.466 7.683 3.545 1.00 86.56 150 ALA A N 1
ATOM 1187 C CA . ALA A 1 150 ? -10.923 8.029 4.883 1.00 86.56 150 ALA A CA 1
ATOM 1188 C C . ALA A 1 150 ? -9.751 8.289 5.841 1.00 86.56 150 ALA A C 1
ATOM 1190 O O . ALA A 1 150 ? -9.726 9.328 6.502 1.00 86.56 150 ALA A O 1
ATOM 1191 N N . ILE A 1 151 ? -8.763 7.390 5.867 1.00 89.38 151 ILE A N 1
ATOM 1192 C CA . ILE A 1 151 ? -7.550 7.524 6.684 1.00 89.38 151 ILE A CA 1
ATOM 1193 C C . ILE A 1 151 ? -6.757 8.770 6.268 1.00 89.38 151 ILE A C 1
ATOM 1195 O O . ILE A 1 151 ? -6.358 9.562 7.120 1.00 89.38 151 ILE A O 1
ATOM 1199 N N . MET A 1 152 ? -6.562 8.993 4.969 1.00 85.12 152 MET A N 1
ATOM 1200 C CA . MET A 1 152 ? -5.820 10.143 4.447 1.00 85.12 152 MET A CA 1
ATOM 1201 C C . MET A 1 152 ? -6.508 11.476 4.750 1.00 85.12 152 MET A C 1
ATOM 1203 O O . MET A 1 152 ? -5.839 12.423 5.164 1.00 85.12 152 MET A O 1
ATOM 1207 N N . THR A 1 153 ? -7.835 11.534 4.599 1.00 83.00 153 THR A N 1
ATOM 1208 C CA . THR A 1 153 ? -8.640 12.717 4.941 1.00 83.00 153 THR A CA 1
ATOM 1209 C C . THR A 1 153 ? -8.516 13.036 6.429 1.00 83.00 153 THR A C 1
ATOM 1211 O O . THR A 1 153 ? -8.266 14.182 6.790 1.00 83.00 153 THR A O 1
ATOM 1214 N N . LEU A 1 154 ? -8.627 12.019 7.291 1.00 80.75 154 LEU A N 1
ATOM 1215 C CA . LEU A 1 154 ? -8.463 12.166 8.739 1.00 80.75 154 LEU A CA 1
ATOM 1216 C C . LEU A 1 154 ? -7.035 12.577 9.129 1.00 80.75 154 LEU A C 1
ATOM 1218 O O . LEU A 1 154 ? -6.828 13.284 10.106 1.00 80.75 154 LEU A O 1
ATOM 1222 N N . SER A 1 155 ? -6.041 12.156 8.352 1.00 77.69 155 SER A N 1
ATOM 1223 C CA . SER A 1 155 ? -4.631 12.484 8.586 1.00 77.69 155 SER A CA 1
ATOM 1224 C C . SER A 1 155 ? -4.236 13.873 8.078 1.00 77.69 155 SER A C 1
ATOM 1226 O O . SER A 1 155 ? -3.069 14.245 8.190 1.00 77.69 155 SER A O 1
ATOM 1228 N N . ASN A 1 156 ? -5.175 14.625 7.487 1.00 68.62 156 ASN A N 1
ATOM 1229 C CA . ASN A 1 156 ? -4.924 15.891 6.794 1.00 68.62 156 ASN A CA 1
ATOM 1230 C C . ASN A 1 156 ? -3.760 15.797 5.784 1.00 68.62 156 ASN A C 1
ATOM 1232 O O . ASN A 1 156 ? -3.007 16.751 5.575 1.00 68.62 156 ASN A O 1
ATOM 1236 N N . MET A 1 157 ? -3.577 14.620 5.175 1.00 56.16 157 MET A N 1
ATOM 1237 C CA . MET A 1 157 ? -2.577 14.430 4.129 1.00 56.16 157 MET A CA 1
ATOM 1238 C C . MET A 1 157 ? -3.055 15.145 2.867 1.00 56.16 157 MET A C 1
ATOM 1240 O O . MET A 1 157 ? -4.219 15.027 2.483 1.00 56.16 157 MET A O 1
ATOM 1244 N N . SER A 1 158 ? -2.169 15.934 2.252 1.00 53.38 158 SER A N 1
ATOM 1245 C CA . SER A 1 158 ? -2.549 16.897 1.216 1.00 53.38 158 SER A CA 1
ATOM 1246 C C . SER A 1 158 ? -3.320 16.254 0.055 1.00 53.38 158 SER A C 1
ATOM 1248 O O . SER A 1 158 ? -3.038 15.138 -0.391 1.00 53.38 158 SER A O 1
ATOM 1250 N N . LYS A 1 159 ? -4.301 17.006 -0.454 1.00 50.22 159 LYS A N 1
ATOM 1251 C CA . LYS A 1 159 ? -5.206 16.639 -1.555 1.00 50.22 159 LYS A CA 1
ATOM 1252 C C . LYS A 1 159 ? -4.480 16.040 -2.775 1.00 50.22 159 LYS A C 1
ATOM 1254 O O . LYS A 1 159 ? -4.941 15.059 -3.342 1.00 50.22 159 LYS A O 1
ATOM 1259 N N . GLU A 1 160 ? -3.279 16.531 -3.077 1.00 51.06 160 GLU A N 1
ATOM 1260 C CA . GLU A 1 160 ? -2.426 16.103 -4.200 1.00 51.06 160 GLU A CA 1
ATOM 1261 C C . GLU A 1 160 ? -1.930 14.645 -4.123 1.00 51.06 160 GLU A C 1
ATOM 1263 O O . GLU A 1 160 ? -1.516 14.073 -5.135 1.00 51.06 160 GLU A O 1
ATOM 1268 N N . ARG A 1 161 ? -1.921 14.019 -2.937 1.00 53.03 161 ARG A N 1
ATOM 1269 C CA . ARG A 1 161 ? -1.639 12.577 -2.800 1.00 53.03 161 ARG A CA 1
ATOM 1270 C C . ARG A 1 161 ? -2.902 11.729 -2.907 1.00 53.03 161 ARG A C 1
ATOM 1272 O O . ARG A 1 161 ? -2.815 10.622 -3.430 1.00 53.03 161 ARG A O 1
ATOM 1279 N N . MET A 1 162 ? -4.054 12.234 -2.456 1.00 56.22 162 MET A N 1
ATOM 1280 C CA . MET A 1 162 ? -5.336 11.534 -2.629 1.00 56.22 162 MET A CA 1
ATOM 1281 C C . MET A 1 162 ? -5.663 11.361 -4.112 1.00 56.22 162 MET A C 1
ATOM 1283 O O . MET A 1 162 ? -6.074 10.276 -4.516 1.00 56.22 162 MET A O 1
ATOM 1287 N N . ASP A 1 163 ? -5.391 12.393 -4.913 1.00 59.41 163 ASP A N 1
ATOM 1288 C CA . ASP A 1 163 ? -5.600 12.363 -6.361 1.00 59.41 163 ASP A CA 1
ATOM 1289 C C . ASP A 1 163 ? -4.692 11.310 -7.037 1.00 59.41 163 ASP A C 1
ATOM 1291 O O . ASP A 1 163 ? -5.172 10.494 -7.818 1.00 59.41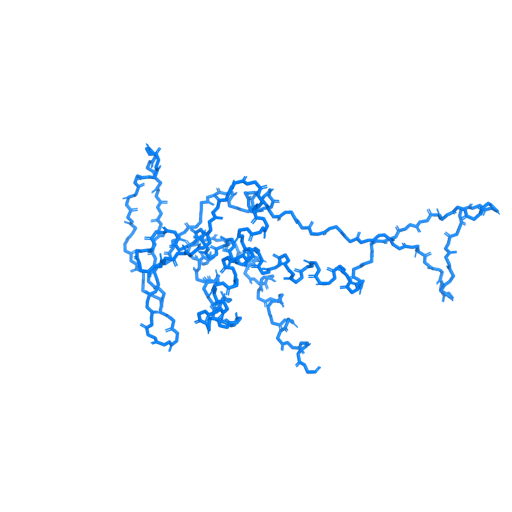 163 ASP A O 1
ATOM 1295 N N . ARG A 1 164 ? -3.413 11.203 -6.635 1.00 56.62 164 ARG A N 1
ATOM 1296 C CA . ARG A 1 164 ? -2.488 10.172 -7.158 1.00 56.62 164 ARG A CA 1
ATOM 1297 C C . ARG A 1 164 ? -2.885 8.737 -6.804 1.00 56.62 164 ARG A C 1
ATOM 1299 O O . ARG A 1 164 ? -2.770 7.852 -7.643 1.00 56.62 164 ARG A O 1
ATOM 1306 N N . VAL A 1 165 ? -3.342 8.485 -5.576 1.00 55.78 165 VAL A N 1
ATOM 1307 C CA . VAL A 1 165 ? -3.802 7.142 -5.172 1.00 55.78 165 VAL A CA 1
ATOM 1308 C C . VAL A 1 165 ? -5.095 6.771 -5.906 1.00 55.78 165 VAL A C 1
ATOM 1310 O O . VAL A 1 165 ? -5.246 5.629 -6.341 1.00 55.78 165 VAL A O 1
ATOM 1313 N N . ALA A 1 166 ? -6.014 7.726 -6.080 1.00 63.16 166 ALA A N 1
ATOM 1314 C CA . ALA A 1 166 ? -7.248 7.514 -6.830 1.00 63.16 166 ALA A CA 1
ATOM 1315 C C . ALA A 1 166 ? -6.971 7.156 -8.299 1.00 63.16 166 ALA A C 1
ATOM 1317 O O . ALA A 1 166 ? -7.548 6.187 -8.794 1.00 63.16 166 ALA A O 1
ATOM 1318 N N . ASP A 1 167 ? -6.044 7.860 -8.954 1.00 65.38 167 ASP A N 1
ATOM 1319 C CA . ASP A 1 167 ? -5.649 7.580 -10.337 1.00 65.38 167 ASP A CA 1
ATOM 1320 C C . ASP A 1 167 ? -5.064 6.169 -10.490 1.00 65.38 167 ASP A C 1
ATOM 1322 O O . ASP A 1 167 ? -5.485 5.423 -11.376 1.00 65.38 167 ASP A O 1
ATOM 1326 N N . THR A 1 168 ? -4.174 5.734 -9.592 1.00 63.25 168 THR A N 1
ATOM 1327 C CA . THR A 1 168 ? -3.585 4.382 -9.641 1.00 63.25 168 THR A CA 1
ATOM 1328 C C . THR A 1 168 ? -4.638 3.280 -9.487 1.00 63.25 168 THR A C 1
ATOM 1330 O O . THR A 1 168 ? -4.615 2.282 -10.211 1.00 63.25 168 THR A O 1
ATOM 1333 N N . PHE A 1 169 ? -5.599 3.453 -8.574 1.00 57.75 169 PHE A N 1
ATOM 1334 C CA . PHE A 1 169 ? -6.659 2.466 -8.354 1.00 57.75 169 PHE A CA 1
ATOM 1335 C C . PHE A 1 169 ? -7.704 2.440 -9.480 1.00 57.75 169 PHE A C 1
ATOM 1337 O O . PHE A 1 169 ? -8.160 1.360 -9.858 1.00 57.75 169 PHE A O 1
ATOM 1344 N N . LEU A 1 170 ? -8.077 3.597 -10.034 1.00 59.69 170 LEU A N 1
ATOM 1345 C CA . LEU A 1 170 ? -9.033 3.684 -11.144 1.00 59.69 170 LEU A CA 1
ATOM 1346 C C . LEU A 1 170 ? -8.437 3.142 -12.449 1.00 59.69 170 LEU A C 1
ATOM 1348 O O . LEU A 1 170 ? -9.118 2.419 -13.176 1.00 59.69 170 LEU A O 1
ATOM 1352 N N . SER A 1 171 ? -7.148 3.384 -12.691 1.00 58.97 171 SER A N 1
ATOM 1353 C CA . SER A 1 171 ? -6.416 2.828 -13.837 1.00 58.97 171 SER A CA 1
ATOM 1354 C C . SER A 1 171 ? -6.325 1.298 -13.777 1.00 58.97 171 SER A C 1
ATOM 1356 O O . SER A 1 171 ? -6.444 0.618 -14.793 1.00 58.97 171 SER A O 1
ATOM 1358 N N . ALA A 1 172 ? -6.168 0.730 -12.575 1.00 54.25 172 ALA A N 1
ATOM 1359 C CA . ALA A 1 172 ? -6.140 -0.718 -12.371 1.00 54.25 172 ALA A CA 1
ATOM 1360 C C . ALA A 1 172 ? -7.511 -1.393 -12.574 1.00 54.25 172 ALA A C 1
ATOM 1362 O O . ALA A 1 172 ? -7.555 -2.571 -12.923 1.00 54.25 172 ALA A O 1
ATOM 1363 N N . ALA A 1 173 ? -8.613 -0.663 -12.372 1.00 52.47 173 ALA A N 1
ATOM 1364 C CA . ALA A 1 173 ? -9.971 -1.158 -12.599 1.00 52.47 173 ALA A CA 1
ATOM 1365 C C . ALA A 1 173 ? -10.404 -1.079 -14.076 1.00 52.47 173 ALA A C 1
ATOM 1367 O O . ALA A 1 173 ? -11.256 -1.853 -14.495 1.00 52.47 173 ALA A O 1
ATOM 1368 N N . GLN A 1 174 ? -9.816 -0.168 -14.858 1.00 49.66 174 GLN A N 1
ATOM 1369 C CA . GLN A 1 174 ? -10.124 0.024 -16.284 1.00 49.66 174 GLN A CA 1
ATOM 1370 C C . GLN A 1 174 ? -9.281 -0.851 -17.228 1.00 49.66 174 GLN A C 1
ATOM 1372 O O . GLN A 1 174 ? -9.622 -0.984 -18.396 1.00 49.66 174 GLN A O 1
ATOM 1377 N N . GLY A 1 175 ? -8.197 -1.462 -16.741 1.00 46.66 175 GLY A N 1
ATOM 1378 C CA . GLY A 1 175 ? -7.372 -2.415 -17.499 1.00 46.66 175 GLY A CA 1
ATOM 1379 C C . GLY A 1 175 ? -7.737 -3.889 -17.278 1.00 46.66 175 GLY A C 1
ATOM 1380 O O . GLY A 1 175 ? -6.868 -4.743 -17.443 1.00 46.66 175 GLY A O 1
ATOM 1381 N N . ALA A 1 176 ? -8.958 -4.172 -16.814 1.00 42.19 176 ALA A N 1
ATOM 1382 C CA . ALA A 1 176 ? -9.458 -5.515 -16.502 1.00 42.19 176 ALA A CA 1
ATOM 1383 C C . ALA A 1 176 ? -10.484 -6.048 -17.528 1.00 42.19 176 ALA A C 1
ATOM 1385 O O . ALA A 1 176 ? -11.211 -6.985 -17.202 1.00 42.19 176 ALA A O 1
ATOM 1386 N N . ASP A 1 177 ? -10.515 -5.464 -18.733 1.00 39.12 177 ASP A N 1
ATOM 1387 C CA . ASP A 1 177 ? -11.218 -5.992 -19.916 1.00 39.12 177 ASP A CA 1
ATOM 1388 C C . ASP A 1 177 ? -10.247 -6.723 -20.859 1.00 39.12 177 ASP A C 1
ATOM 1390 O O . ASP A 1 177 ? -9.154 -6.170 -21.138 1.00 39.12 177 ASP A O 1
#

pLDDT: mean 78.71, std 15.66, range [39.12, 95.88]

Radius of gyration: 20.51 Å; chains: 1; bounding box: 56×30×64 Å

Secondary structure (DSSP, 8-state):
-EEEEEEEEEETTEEEEEEEEEEE-TTSPEEEEEPPPTTHHHHHHHHSPPPPPPEEE-B-TTSPBPBSSTT--B--EEE-TT-HHHHHHHHHHHHHHHHHHHHHHHTT-SS--------SS-HHHHHHHHHHHHHHTT--HHHHHHHHHHHHHHTT--HHHHHHHHHHHHHHHHT--

Sequence (177 aa):
MRAIPARHLKIGGREEFTETAAFELMDGVVITVNSLPFGFDEKMQKALPDPVPPMRPKTDGMGNPIYRDRARKLQETEPDLESAAFKEAEKAQSRRQSAFIIYHGTRLDKSMEWEAEDDGKKPEKFYQAVYDELVAASIGAGRILRLIQAIMTLSNMSKERMDRVADTFLSAAQGAD